Protein AF-A0A498I045-F1 (afdb_monomer_lite)

Radius of gyration: 13.95 Å; chains: 1; bounding box: 38×32×31 Å

Secondary structure (DSSP, 8-state):
-EEEEEE-TT--SPPPS--EEE--TT-BHHHHHHHHHHHTT--TTS-EEEEESS----TT-BTTTS-GGGB-TTSPEEEEEESSS----SSS-------EEE-----TT-TTSHHHHHHTT-

Organism: Malus domestica (NCBI:txid3750)

pLDDT: mean 74.17, std 17.94, range [34.12, 92.56]

InterPro domains:
  IPR004241 Autophagy protein Atg8 ubiquitin-like [PF02991] (3-85)
  IPR004241 Autophagy protein Atg8 ubiquitin-like [PTHR10969] (3-86)
  IPR029071 Ubiquitin-like domain superfamily [SSF54236] (3-85)

Foldseek 3Di:
DKAFEAEQPPAPAATAPDGIWDDDQQDFQLLVVVLSCVRSVPDLPQKKWKD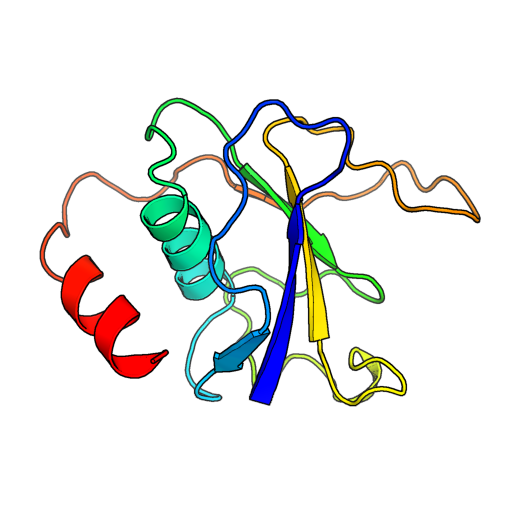WDPDDDDRRDGNNNPDQVCADPVSHTYMYMHSDPPRDDPDDDDDPDDIPTDNDPPDPDPPPCNVVSVVVTD

Structure (mmCIF, N/CA/C/O backbone):
data_AF-A0A498I045-F1
#
_entry.id   AF-A0A498I045-F1
#
loop_
_atom_site.group_PDB
_atom_site.id
_atom_site.type_symbol
_atom_site.label_atom_id
_atom_site.label_alt_id
_atom_site.label_comp_id
_atom_site.label_asym_id
_atom_site.label_entity_id
_atom_site.label_seq_id
_atom_site.pdbx_PDB_ins_code
_atom_site.Cartn_x
_atom_site.Cartn_y
_atom_site.Cartn_z
_atom_site.occupancy
_atom_site.B_iso_or_equiv
_atom_site.auth_seq_id
_atom_site.auth_comp_id
_atom_site.auth_asym_id
_atom_site.auth_atom_id
_atom_site.pdbx_PDB_model_num
ATOM 1 N N . MET A 1 1 ? -11.206 -5.300 7.855 1.00 83.69 1 MET A N 1
ATOM 2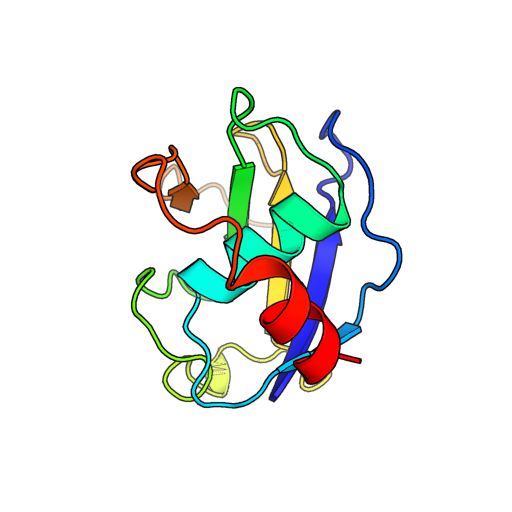 C CA . MET A 1 1 ? -11.711 -4.536 6.693 1.00 83.69 1 MET A CA 1
ATOM 3 C C . MET A 1 1 ? -11.224 -5.198 5.416 1.00 83.69 1 MET A C 1
ATOM 5 O O . MET A 1 1 ? -10.166 -5.813 5.449 1.00 83.69 1 MET A O 1
ATOM 9 N N . LEU A 1 2 ? -11.985 -5.120 4.324 1.00 89.81 2 LEU A N 1
ATOM 10 C CA . LEU A 1 2 ? -11.597 -5.699 3.040 1.00 89.81 2 LEU A CA 1
ATOM 11 C C . LEU A 1 2 ? -10.927 -4.646 2.154 1.00 89.81 2 LEU A C 1
ATOM 13 O O . LEU A 1 2 ? -11.455 -3.549 1.983 1.00 89.81 2 LEU A O 1
ATOM 17 N N . VAL A 1 3 ? -9.766 -4.990 1.604 1.00 89.94 3 VAL A N 1
ATOM 18 C CA . VAL A 1 3 ? -8.971 -4.106 0.743 1.00 89.94 3 VAL A CA 1
ATOM 19 C C . VAL A 1 3 ? -8.660 -4.829 -0.559 1.00 89.94 3 VAL A C 1
ATOM 21 O O . VAL A 1 3 ? -8.218 -5.980 -0.534 1.00 89.94 3 VAL A O 1
ATOM 24 N N . ALA A 1 4 ? -8.924 -4.162 -1.680 1.00 91.62 4 ALA A N 1
ATOM 25 C CA . ALA A 1 4 ? -8.568 -4.604 -3.018 1.00 91.62 4 ALA A CA 1
ATOM 26 C C . ALA A 1 4 ? -7.369 -3.784 -3.509 1.00 91.62 4 ALA A C 1
ATOM 28 O O . ALA A 1 4 ? -7.397 -2.556 -3.473 1.00 91.62 4 ALA A O 1
ATOM 29 N N . VAL A 1 5 ? -6.310 -4.469 -3.931 1.00 92.56 5 VAL A N 1
ATOM 30 C CA . VAL A 1 5 ? -5.058 -3.870 -4.388 1.00 92.56 5 VAL A CA 1
ATOM 31 C C . VAL A 1 5 ? -4.860 -4.199 -5.858 1.00 92.56 5 VAL A C 1
ATOM 33 O O . VAL A 1 5 ? -4.854 -5.369 -6.247 1.00 92.56 5 VAL A O 1
ATOM 36 N N . GLU A 1 6 ? -4.660 -3.165 -6.663 1.00 91.81 6 GLU A N 1
ATOM 37 C CA . GLU A 1 6 ? -4.436 -3.277 -8.097 1.00 91.81 6 GLU A CA 1
ATOM 38 C C . GLU A 1 6 ? -3.145 -2.572 -8.500 1.00 91.81 6 GLU A C 1
ATOM 40 O O . GLU A 1 6 ? -2.807 -1.500 -7.998 1.00 91.81 6 GLU A O 1
ATOM 45 N N . LYS A 1 7 ? -2.403 -3.182 -9.421 1.00 91.38 7 LYS A N 1
ATOM 46 C CA . LYS A 1 7 ? -1.250 -2.539 -10.039 1.00 91.38 7 LYS A CA 1
ATOM 47 C C . LYS A 1 7 ? -1.741 -1.615 -11.150 1.00 91.38 7 LYS A C 1
ATOM 49 O O . LYS A 1 7 ? -2.581 -2.019 -11.953 1.00 91.38 7 LYS A O 1
ATOM 54 N N . ASP A 1 8 ? -1.164 -0.425 -11.255 1.00 88.94 8 ASP A N 1
ATOM 55 C CA . ASP A 1 8 ? -1.337 0.402 -12.444 1.00 88.94 8 ASP A CA 1
ATOM 56 C C . ASP A 1 8 ? -0.803 -0.326 -13.692 1.00 88.94 8 ASP A C 1
ATOM 58 O O . ASP A 1 8 ? 0.342 -0.793 -13.730 1.00 88.94 8 ASP A O 1
ATOM 62 N N . ALA A 1 9 ? -1.638 -0.416 -14.729 1.00 85.31 9 ALA A N 1
ATOM 63 C CA . ALA A 1 9 ? -1.343 -1.178 -15.941 1.00 85.31 9 ALA A CA 1
ATOM 64 C C . ALA A 1 9 ? -0.121 -0.659 -16.719 1.00 85.31 9 ALA A C 1
ATOM 66 O O . ALA A 1 9 ? 0.474 -1.407 -17.494 1.00 85.31 9 ALA A O 1
ATOM 67 N N . ARG A 1 10 ? 0.253 0.611 -16.533 1.00 83.69 10 ARG A N 1
ATOM 68 C CA . ARG A 1 10 ? 1.393 1.249 -17.205 1.00 83.69 10 ARG A CA 1
ATOM 69 C C . ARG A 1 10 ? 2.679 1.133 -16.398 1.00 83.69 10 ARG A C 1
ATOM 71 O O . ARG A 1 10 ? 3.747 1.401 -16.936 1.00 83.69 10 ARG A O 1
ATOM 78 N N . SER A 1 11 ? 2.598 0.726 -15.133 1.00 86.94 11 SER A N 1
ATOM 79 C CA . SER A 1 11 ? 3.768 0.675 -14.269 1.00 86.94 11 SER A CA 1
ATOM 80 C C . SER A 1 11 ? 4.710 -0.494 -14.595 1.00 86.94 11 SER A C 1
ATOM 82 O O . SER A 1 11 ? 4.280 -1.610 -14.896 1.00 86.94 11 SER A O 1
ATOM 84 N N . ASP A 1 12 ? 6.016 -0.259 -14.456 1.00 87.81 12 ASP A N 1
ATOM 85 C CA . ASP A 1 12 ? 7.092 -1.240 -14.646 1.00 87.81 12 ASP A CA 1
ATOM 86 C C . ASP A 1 12 ? 7.371 -2.123 -13.409 1.00 87.81 12 ASP A C 1
ATOM 88 O O . ASP A 1 12 ? 8.186 -3.045 -13.479 1.00 87.81 12 ASP A O 1
ATOM 92 N N . ILE A 1 13 ? 6.720 -1.863 -12.268 1.00 89.50 13 ILE A N 1
ATOM 93 C CA . ILE A 1 13 ? 6.950 -2.622 -11.027 1.00 89.50 13 ILE A CA 1
ATOM 94 C C . ILE A 1 13 ? 6.241 -3.984 -11.046 1.00 89.50 13 ILE A C 1
ATOM 96 O O . ILE A 1 13 ? 5.282 -4.165 -11.799 1.00 89.50 13 ILE A O 1
ATOM 100 N N . PRO A 1 14 ? 6.665 -4.962 -10.230 1.00 91.75 14 PRO A N 1
ATOM 101 C CA . PRO A 1 14 ? 6.021 -6.272 -10.210 1.00 91.75 14 PRO A CA 1
ATOM 102 C C . PRO A 1 14 ? 4.554 -6.219 -9.753 1.00 91.75 14 PRO A C 1
ATOM 104 O O . PRO A 1 14 ? 4.143 -5.360 -8.966 1.00 91.75 14 PRO A O 1
ATOM 107 N N . GLU A 1 15 ? 3.753 -7.145 -10.279 1.00 91.50 15 GLU A N 1
ATOM 108 C CA . GLU A 1 15 ? 2.366 -7.340 -9.855 1.00 91.50 15 GLU A CA 1
ATOM 109 C C . GLU A 1 15 ? 2.316 -8.114 -8.530 1.00 91.50 15 GLU A C 1
ATOM 111 O O . GLU A 1 15 ? 3.161 -8.970 -8.273 1.00 91.50 15 GLU A O 1
ATOM 116 N N . ILE A 1 16 ? 1.348 -7.785 -7.676 1.00 91.12 16 ILE A N 1
ATOM 117 C CA . ILE A 1 16 ? 1.131 -8.448 -6.393 1.00 91.12 16 ILE A CA 1
ATOM 118 C C . ILE A 1 16 ? 0.355 -9.754 -6.591 1.00 91.12 16 ILE A C 1
ATOM 120 O O . ILE A 1 16 ? -0.662 -9.783 -7.284 1.00 91.12 16 ILE A O 1
ATOM 124 N N . ASP A 1 17 ? 0.814 -10.832 -5.952 1.00 88.12 17 ASP A N 1
ATOM 125 C CA . ASP A 1 17 ? 0.228 -12.168 -6.129 1.00 88.12 17 ASP A CA 1
ATOM 126 C C . ASP A 1 17 ? -1.234 -12.241 -5.649 1.00 88.12 17 ASP A C 1
ATOM 128 O O . ASP A 1 17 ? -2.098 -12.830 -6.302 1.00 88.12 17 ASP A O 1
ATOM 132 N N . ARG A 1 18 ? -1.535 -11.625 -4.497 1.00 89.75 18 ARG A N 1
ATOM 133 C CA . ARG A 1 18 ? -2.880 -11.584 -3.906 1.00 89.75 18 ARG A CA 1
ATOM 134 C C . ARG A 1 18 ? -3.429 -10.167 -4.018 1.00 89.75 18 ARG A C 1
ATOM 136 O O . ARG A 1 18 ? -2.835 -9.223 -3.528 1.00 89.75 18 ARG A O 1
ATOM 143 N N . LYS A 1 19 ? -4.604 -10.012 -4.626 1.00 91.62 19 LYS A N 1
ATOM 144 C CA . LYS A 1 19 ? -5.234 -8.691 -4.814 1.00 91.62 19 LYS A CA 1
ATOM 145 C C . LYS A 1 19 ? -6.237 -8.320 -3.729 1.00 91.62 19 LYS A C 1
ATOM 147 O O . LYS A 1 19 ? -6.745 -7.212 -3.733 1.00 91.62 19 LYS A O 1
ATOM 152 N N . LYS A 1 20 ? -6.586 -9.242 -2.828 1.00 91.81 20 LYS A N 1
ATOM 153 C CA . LYS A 1 20 ? -7.638 -9.038 -1.820 1.00 91.81 20 LYS A CA 1
ATOM 154 C C . LYS A 1 20 ? -7.153 -9.440 -0.438 1.00 91.81 20 LYS A C 1
ATOM 156 O O . LYS A 1 20 ? -6.783 -10.599 -0.237 1.00 91.81 20 LYS A O 1
ATOM 161 N N . TYR A 1 21 ? -7.225 -8.507 0.506 1.00 90.50 21 TYR A N 1
ATOM 162 C CA . TYR A 1 21 ? -6.704 -8.661 1.862 1.00 90.50 21 TYR A CA 1
ATOM 163 C C . TYR A 1 21 ? -7.772 -8.399 2.916 1.00 90.50 21 TYR A C 1
ATOM 165 O O . TYR A 1 21 ? -8.639 -7.538 2.746 1.00 90.50 21 TYR A O 1
ATOM 173 N N . HIS A 1 22 ? -7.677 -9.136 4.022 1.00 89.50 22 HIS A N 1
ATOM 174 C CA . HIS A 1 22 ? -8.429 -8.844 5.232 1.00 89.50 22 HIS A CA 1
ATOM 175 C C . HIS A 1 22 ? -7.517 -8.107 6.213 1.00 89.50 22 HIS A C 1
ATOM 177 O O . HIS A 1 22 ? -6.700 -8.709 6.901 1.00 89.50 22 HIS A O 1
ATOM 183 N N . VAL A 1 23 ? -7.656 -6.786 6.254 1.00 86.69 23 VAL A N 1
ATOM 184 C CA . VAL A 1 23 ? -6.783 -5.907 7.030 1.00 86.69 23 VAL A CA 1
ATOM 185 C C . VAL A 1 23 ? -7.347 -5.712 8.444 1.00 86.69 23 VAL A C 1
ATOM 187 O O . VAL A 1 23 ? -8.533 -5.364 8.583 1.00 86.69 23 VAL A O 1
ATOM 190 N N . PRO A 1 24 ? -6.548 -5.919 9.508 1.00 85.69 24 PRO A N 1
ATOM 191 C CA . PRO A 1 24 ? -6.930 -5.557 10.870 1.00 85.69 24 PRO A CA 1
ATOM 192 C C . PRO A 1 24 ? -7.162 -4.046 10.987 1.00 85.69 24 PRO A C 1
ATOM 194 O O . PRO A 1 24 ? -6.362 -3.257 10.502 1.00 85.69 24 PRO A O 1
ATOM 197 N N . GLY A 1 25 ? -8.227 -3.615 11.673 1.00 78.25 25 GLY A N 1
ATOM 198 C CA . GLY A 1 25 ? -8.571 -2.185 11.745 1.00 78.25 25 GLY A CA 1
ATOM 199 C C . GLY A 1 25 ? -7.465 -1.295 12.330 1.00 78.25 25 GLY A C 1
ATOM 200 O O . GLY A 1 25 ? -7.344 -0.147 11.929 1.00 78.25 25 GLY A O 1
ATOM 201 N N . LYS A 1 26 ? -6.639 -1.836 13.237 1.00 82.62 26 LYS A N 1
ATOM 202 C CA . LYS A 1 26 ? -5.537 -1.128 13.916 1.00 82.62 26 LYS A CA 1
ATOM 203 C C . LYS A 1 26 ? -4.266 -0.956 13.073 1.00 82.62 26 LYS A C 1
ATOM 205 O O . LYS A 1 26 ? -3.294 -0.426 13.590 1.00 82.62 26 LYS A O 1
ATOM 210 N N . MET A 1 27 ? -4.248 -1.449 11.839 1.00 85.62 27 MET A N 1
ATOM 211 C CA . MET A 1 2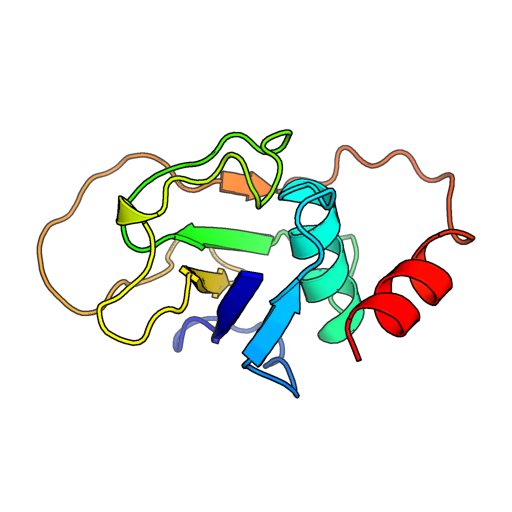7 ? -3.129 -1.230 10.926 1.00 85.62 27 MET A CA 1
ATOM 212 C C . MET A 1 27 ? -3.211 0.191 10.364 1.00 85.62 27 MET A C 1
ATOM 214 O O . MET A 1 27 ? -4.307 0.683 10.083 1.00 85.62 27 MET A O 1
ATOM 218 N N . THR A 1 28 ? -2.071 0.845 10.203 1.00 87.88 28 THR A N 1
ATOM 219 C CA . THR A 1 28 ? -1.959 2.151 9.548 1.00 87.88 28 THR A CA 1
ATOM 220 C C . THR A 1 28 ? -1.790 1.996 8.043 1.00 87.88 28 THR A C 1
ATOM 222 O O . THR A 1 28 ? -1.349 0.959 7.535 1.00 87.88 28 THR A O 1
ATOM 225 N N . LEU A 1 29 ? -2.109 3.056 7.305 1.00 86.94 29 LEU A N 1
ATOM 226 C CA . LEU A 1 29 ? -1.919 3.080 5.864 1.00 86.94 29 LEU A CA 1
ATOM 227 C C . LEU A 1 29 ? -0.446 2.918 5.460 1.00 86.94 29 LEU A C 1
ATOM 229 O O . LEU A 1 29 ? -0.146 2.178 4.523 1.00 86.94 29 LEU A O 1
ATOM 233 N N . GLY A 1 30 ? 0.470 3.566 6.185 1.00 86.94 30 GLY A N 1
ATOM 234 C CA . GLY A 1 30 ? 1.911 3.447 5.956 1.00 86.94 30 GLY A CA 1
ATOM 235 C C . GLY A 1 30 ? 2.420 2.008 6.070 1.00 86.94 30 GLY A C 1
ATOM 236 O O . GLY A 1 30 ? 3.122 1.535 5.175 1.00 86.94 30 GLY A O 1
ATOM 237 N N . GLU A 1 31 ? 1.999 1.277 7.107 1.00 87.06 31 GLU A N 1
ATOM 238 C CA . GLU A 1 31 ? 2.353 -0.139 7.281 1.00 87.06 31 GLU A CA 1
ATOM 239 C C . GLU A 1 31 ? 1.855 -0.997 6.111 1.00 87.06 31 GLU A C 1
ATOM 241 O O . GLU A 1 31 ? 2.562 -1.882 5.632 1.00 87.06 31 GLU A O 1
ATOM 246 N N . PHE A 1 32 ? 0.646 -0.742 5.606 1.00 89.31 32 PHE A N 1
ATOM 247 C CA . PHE A 1 32 ? 0.102 -1.529 4.497 1.00 89.31 32 PHE A CA 1
ATOM 248 C C . PHE A 1 32 ? 0.808 -1.245 3.174 1.00 89.31 32 PHE A C 1
ATOM 250 O O . PHE A 1 32 ? 1.032 -2.152 2.375 1.00 89.31 32 PHE A O 1
ATOM 257 N N . ILE A 1 33 ? 1.223 -0.003 2.949 1.00 88.75 33 ILE A N 1
ATOM 258 C CA . ILE A 1 33 ? 1.995 0.364 1.759 1.00 88.75 33 ILE A CA 1
ATOM 259 C C . ILE A 1 33 ? 3.397 -0.248 1.817 1.00 88.75 33 ILE A C 1
ATOM 261 O O . ILE A 1 33 ? 3.895 -0.758 0.809 1.00 88.75 33 ILE A O 1
ATOM 265 N N . PHE A 1 34 ? 3.990 -0.316 3.008 1.00 86.12 34 PHE A N 1
ATOM 266 C CA . PHE A 1 34 ? 5.210 -1.079 3.237 1.00 86.12 34 PHE A CA 1
ATOM 267 C C . PHE A 1 34 ? 5.012 -2.580 2.967 1.00 86.12 34 PHE A C 1
ATOM 269 O O . PHE A 1 34 ? 5.812 -3.192 2.259 1.00 86.12 34 PHE A O 1
ATOM 276 N N . PHE A 1 35 ? 3.902 -3.167 3.421 1.00 88.56 35 PHE A N 1
ATOM 277 C CA . PHE A 1 35 ? 3.558 -4.550 3.092 1.00 88.56 35 PHE A CA 1
ATOM 278 C C . PHE A 1 35 ? 3.462 -4.794 1.576 1.00 88.56 35 PHE A C 1
ATOM 280 O O . PHE A 1 35 ? 3.992 -5.798 1.093 1.00 88.56 35 PHE A O 1
ATOM 287 N N . ILE A 1 36 ? 2.829 -3.893 0.809 1.00 89.88 36 ILE A N 1
ATOM 288 C CA . ILE A 1 36 ? 2.766 -4.005 -0.661 1.00 89.88 36 ILE A CA 1
ATOM 289 C C . ILE A 1 36 ? 4.185 -4.040 -1.231 1.00 89.88 36 ILE A C 1
ATOM 291 O O . ILE A 1 36 ? 4.497 -4.922 -2.031 1.00 89.88 36 ILE A O 1
ATOM 295 N N . ARG A 1 37 ? 5.062 -3.133 -0.780 1.00 88.31 37 ARG A N 1
ATOM 296 C CA . ARG A 1 37 ? 6.462 -3.046 -1.222 1.00 88.31 37 ARG A CA 1
ATOM 297 C C . ARG A 1 37 ? 7.223 -4.355 -1.012 1.00 88.31 37 ARG A C 1
ATOM 299 O O . ARG A 1 37 ? 7.885 -4.828 -1.940 1.00 88.31 37 ARG A O 1
ATOM 306 N N . VAL A 1 38 ? 7.127 -4.924 0.189 1.00 86.69 38 VAL A N 1
ATOM 307 C CA . VAL A 1 38 ? 7.780 -6.192 0.547 1.00 86.69 38 VAL A CA 1
ATOM 308 C C . VAL A 1 38 ? 7.198 -7.342 -0.277 1.00 86.69 38 VAL A C 1
ATOM 310 O O . VAL A 1 38 ? 7.951 -8.154 -0.816 1.00 86.69 38 VAL A O 1
ATOM 313 N N . SER A 1 39 ? 5.874 -7.363 -0.464 1.00 89.19 39 SER A N 1
ATOM 314 C CA . SER A 1 39 ? 5.164 -8.403 -1.222 1.00 89.19 39 SER A CA 1
ATOM 315 C C . SER A 1 39 ? 5.608 -8.475 -2.682 1.00 89.19 39 SER A C 1
ATOM 317 O O . SER A 1 39 ? 5.854 -9.561 -3.199 1.00 89.19 39 SER A O 1
ATOM 319 N N . ILE A 1 40 ? 5.784 -7.326 -3.341 1.00 90.12 40 ILE A N 1
ATOM 320 C CA . ILE A 1 40 ? 6.251 -7.262 -4.737 1.00 90.12 40 ILE A CA 1
ATOM 321 C C . ILE A 1 40 ? 7.786 -7.277 -4.860 1.00 90.12 40 ILE A C 1
ATOM 323 O O . ILE A 1 40 ? 8.318 -7.116 -5.958 1.00 90.12 40 ILE A O 1
ATOM 327 N N . ARG A 1 41 ? 8.513 -7.435 -3.741 1.00 87.00 41 ARG A N 1
ATOM 328 C CA . ARG A 1 41 ? 9.986 -7.414 -3.660 1.00 87.00 41 ARG A CA 1
ATOM 329 C C . ARG A 1 41 ? 10.606 -6.159 -4.299 1.00 87.00 41 ARG A C 1
ATOM 331 O O . ARG A 1 41 ? 11.655 -6.232 -4.946 1.00 87.00 41 ARG A O 1
ATOM 338 N N . LEU A 1 42 ? 9.963 -4.998 -4.142 1.00 84.56 42 LEU A N 1
ATOM 339 C CA . LEU A 1 42 ? 10.435 -3.746 -4.738 1.00 84.56 42 LEU A CA 1
ATOM 340 C C . LEU A 1 42 ? 11.645 -3.197 -3.973 1.00 84.56 42 LEU A C 1
ATOM 342 O O . LEU A 1 42 ? 11.615 -3.025 -2.755 1.00 84.56 42 LEU A O 1
ATOM 346 N N . SER A 1 43 ? 12.705 -2.858 -4.708 1.00 82.50 43 SER A N 1
ATOM 347 C CA . SER A 1 43 ? 13.930 -2.296 -4.130 1.00 82.50 43 SER A CA 1
ATOM 348 C C . SER A 1 43 ? 13.670 -1.007 -3.343 1.00 82.50 43 SER A C 1
ATOM 350 O O . SER A 1 43 ? 12.869 -0.164 -3.754 1.00 82.50 43 SER A O 1
ATOM 352 N N . GLN A 1 44 ? 14.435 -0.803 -2.263 1.00 74.81 44 GLN A N 1
ATOM 353 C CA . GLN A 1 44 ? 14.405 0.419 -1.447 1.00 74.81 44 GLN A CA 1
ATOM 354 C C . GLN A 1 44 ? 14.679 1.707 -2.250 1.00 74.81 44 GLN A C 1
ATOM 356 O O . GLN A 1 44 ? 14.230 2.785 -1.872 1.00 74.81 44 GLN A O 1
ATOM 361 N N . LYS A 1 45 ? 15.370 1.586 -3.391 1.00 78.25 45 LYS A N 1
ATOM 362 C CA . LYS A 1 45 ? 15.738 2.709 -4.266 1.00 78.25 45 LYS A CA 1
ATOM 363 C C . LYS A 1 45 ? 14.619 3.184 -5.189 1.00 78.25 45 LYS A C 1
ATOM 365 O O . LYS A 1 45 ? 14.708 4.293 -5.701 1.00 78.25 45 LYS A O 1
ATOM 370 N N . LYS A 1 46 ? 13.623 2.337 -5.467 1.00 81.31 46 LYS A N 1
ATOM 371 C CA . LYS A 1 46 ? 12.500 2.706 -6.333 1.00 81.31 46 LYS A CA 1
ATOM 372 C C . LYS A 1 46 ? 11.368 3.280 -5.474 1.00 81.31 46 LYS A C 1
ATOM 374 O O . LYS A 1 46 ? 11.021 2.633 -4.480 1.00 81.31 46 LYS A O 1
ATOM 379 N N . PRO A 1 47 ? 10.806 4.448 -5.826 1.00 84.50 47 PRO A N 1
ATOM 380 C CA . PRO 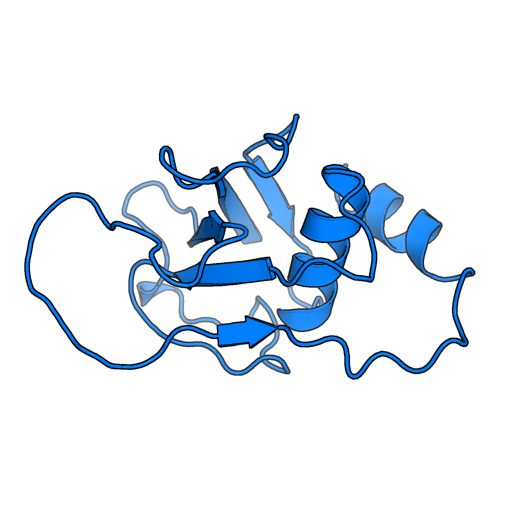A 1 47 ? 9.615 4.962 -5.165 1.00 84.50 47 PRO A CA 1
ATOM 381 C C . PRO A 1 47 ? 8.406 4.070 -5.469 1.00 84.50 47 PRO A C 1
ATOM 383 O O . PRO A 1 47 ? 8.378 3.350 -6.471 1.00 84.50 47 PRO A O 1
ATOM 386 N N . ILE A 1 48 ? 7.409 4.125 -4.591 1.00 85.81 48 ILE A N 1
ATOM 387 C CA . ILE A 1 48 ? 6.085 3.557 -4.829 1.00 85.81 48 ILE A CA 1
ATOM 388 C C . ILE A 1 48 ? 5.053 4.662 -4.622 1.00 85.81 48 ILE A C 1
ATOM 390 O O . ILE A 1 48 ? 5.094 5.403 -3.641 1.00 85.81 48 ILE A O 1
ATOM 394 N N . PHE A 1 49 ? 4.142 4.778 -5.573 1.00 86.88 49 PHE A N 1
ATOM 395 C CA . PHE A 1 49 ? 3.035 5.715 -5.560 1.00 86.88 49 PHE A CA 1
ATOM 396 C C . PHE A 1 49 ? 1.763 4.927 -5.335 1.00 86.88 49 PHE A C 1
ATOM 398 O O . PHE A 1 49 ? 1.543 3.897 -5.976 1.00 86.88 49 PHE A O 1
ATOM 405 N N . VAL A 1 50 ? 0.936 5.412 -4.418 1.00 86.88 50 VAL A N 1
ATOM 406 C CA . VAL A 1 50 ? -0.332 4.778 -4.077 1.00 86.88 50 VAL A CA 1
ATOM 407 C C . VAL A 1 50 ? -1.448 5.801 -4.204 1.00 86.88 50 VAL A C 1
ATOM 409 O O . VAL A 1 50 ? -1.322 6.946 -3.767 1.00 86.88 50 VAL A O 1
ATOM 412 N N . SER A 1 51 ? -2.543 5.379 -4.823 1.00 85.06 51 SER A N 1
ATOM 413 C CA . SER A 1 51 ? -3.753 6.169 -5.003 1.00 85.06 51 SER A CA 1
ATOM 414 C C . SER A 1 51 ? -4.974 5.389 -4.539 1.00 85.06 51 SER A C 1
ATOM 416 O O . SER A 1 51 ? -5.048 4.169 -4.686 1.00 85.06 51 SER A O 1
ATOM 418 N N . PHE A 1 52 ? -5.957 6.117 -4.030 1.00 84.50 52 PHE A N 1
ATOM 419 C CA . PHE A 1 52 ? -7.243 5.588 -3.597 1.00 84.50 52 PHE A CA 1
ATOM 420 C C . PHE A 1 52 ? -8.324 6.129 -4.520 1.00 84.50 52 PHE A C 1
ATOM 422 O O . PHE A 1 52 ? -8.185 7.224 -5.065 1.00 84.50 52 PHE A O 1
ATOM 429 N N . LYS A 1 53 ? -9.416 5.380 -4.664 1.00 76.44 53 LYS A N 1
ATOM 430 C CA . LYS A 1 53 ? -10.509 5.763 -5.562 1.00 76.44 53 LYS A CA 1
ATOM 431 C C . LYS A 1 53 ? -11.226 7.055 -5.142 1.00 76.44 53 LYS A C 1
ATOM 433 O O . LYS A 1 53 ? -11.603 7.833 -6.006 1.00 76.44 53 LYS A O 1
ATOM 438 N N . ASN A 1 54 ? -11.428 7.261 -3.838 1.00 73.69 54 ASN A N 1
ATOM 439 C CA . ASN A 1 54 ? -12.406 8.238 -3.342 1.00 73.69 54 ASN A CA 1
ATOM 440 C C . ASN A 1 54 ? -11.803 9.390 -2.510 1.00 73.69 54 ASN A C 1
ATOM 442 O O . ASN A 1 54 ? -12.307 10.505 -2.581 1.00 73.69 54 ASN A O 1
ATOM 446 N N . THR A 1 55 ? -10.745 9.168 -1.719 1.00 72.75 55 THR A N 1
ATOM 447 C CA . THR A 1 55 ? -10.142 10.210 -0.855 1.00 72.75 55 THR A CA 1
ATOM 448 C C . THR A 1 55 ? -8.637 10.020 -0.679 1.00 72.75 55 THR A C 1
ATOM 450 O O . THR A 1 55 ? -8.092 8.990 -1.051 1.00 72.75 55 THR A O 1
ATOM 453 N N . LYS A 1 56 ? -7.945 10.995 -0.079 1.00 75.00 56 LYS A N 1
ATOM 454 C CA . LYS A 1 56 ? -6.528 10.879 0.299 1.00 75.00 56 LYS A CA 1
ATOM 455 C C . LYS A 1 56 ? -6.402 10.742 1.812 1.00 75.00 56 LYS A C 1
ATOM 457 O O . LYS A 1 56 ? -6.304 11.755 2.507 1.00 75.00 56 LYS A O 1
ATOM 462 N N . PRO A 1 57 ? -6.445 9.514 2.342 1.00 81.44 57 PRO A N 1
ATOM 463 C CA . PRO A 1 57 ? -6.181 9.305 3.754 1.00 81.44 57 PRO A CA 1
ATOM 464 C C . PRO A 1 57 ? -4.738 9.719 4.097 1.00 81.44 57 PRO A C 1
ATOM 466 O O . PRO A 1 57 ? -3.826 9.467 3.305 1.00 81.44 57 PRO A O 1
ATOM 469 N N . PRO A 1 58 ? -4.494 10.342 5.265 1.00 81.88 58 PRO A N 1
ATOM 470 C CA . PRO A 1 58 ? -3.134 10.595 5.726 1.00 81.88 58 PRO A CA 1
ATOM 471 C C . PRO A 1 58 ? -2.403 9.273 5.995 1.00 81.88 58 PRO A C 1
ATOM 473 O O . PRO A 1 58 ? -3.021 8.258 6.304 1.00 81.88 58 PRO A O 1
ATOM 476 N N . LEU A 1 59 ? -1.069 9.273 5.929 1.00 79.81 59 LEU A N 1
ATOM 477 C CA . LEU A 1 59 ? -0.283 8.034 6.060 1.00 79.81 59 LEU A CA 1
ATOM 478 C C . LEU A 1 59 ? -0.384 7.361 7.420 1.00 79.81 59 LEU A C 1
ATOM 480 O O . LEU A 1 59 ? -0.319 6.136 7.515 1.00 79.81 59 LEU A O 1
ATOM 484 N N . GLY A 1 60 ? -0.569 8.173 8.456 1.00 83.56 60 GLY A N 1
ATOM 485 C CA . GLY A 1 60 ? -0.832 7.701 9.807 1.00 83.56 60 GLY A CA 1
ATOM 486 C C . GLY A 1 60 ? -2.284 7.294 10.053 1.00 83.56 60 GLY A C 1
ATOM 487 O O . GLY A 1 60 ? -2.574 6.864 11.163 1.00 83.56 60 GLY A O 1
ATOM 488 N N . ALA A 1 61 ? -3.192 7.431 9.074 1.00 86.56 61 ALA A N 1
ATOM 489 C CA . ALA A 1 61 ? -4.578 7.005 9.245 1.00 86.56 61 ALA A CA 1
ATOM 490 C C . ALA A 1 61 ? -4.641 5.501 9.477 1.00 86.56 61 ALA A C 1
ATOM 492 O O . ALA A 1 61 ? -4.005 4.712 8.768 1.00 86.56 61 ALA A O 1
ATOM 493 N N . LEU A 1 62 ? -5.461 5.113 10.442 1.00 87.31 62 LEU A N 1
ATOM 494 C CA . LEU A 1 62 ? -5.769 3.715 10.687 1.00 87.31 62 LEU A CA 1
ATOM 495 C C . LEU A 1 62 ? -6.817 3.252 9.676 1.00 87.31 62 LEU A C 1
ATOM 497 O O . LEU A 1 62 ? -7.700 4.010 9.281 1.00 87.31 62 LEU A O 1
ATOM 501 N N . PHE A 1 63 ? -6.766 1.987 9.264 1.00 85.75 63 PHE A N 1
ATOM 502 C CA . PHE A 1 63 ? -7.735 1.463 8.298 1.00 85.75 63 PHE A CA 1
ATOM 503 C C . PHE A 1 63 ? -9.181 1.532 8.807 1.00 85.75 63 PHE A C 1
ATOM 505 O O . PHE A 1 63 ? -10.090 1.580 7.988 1.00 85.75 63 PHE A O 1
ATOM 512 N N . TYR A 1 64 ? -9.414 1.555 10.127 1.00 84.50 64 TYR A N 1
ATOM 513 C CA . TYR A 1 64 ? -10.758 1.804 10.667 1.00 84.50 64 TYR A CA 1
ATOM 514 C C . TYR A 1 64 ? -11.198 3.276 10.574 1.00 84.50 64 TYR A C 1
ATOM 516 O O . TYR A 1 64 ? -12.391 3.546 10.668 1.00 84.50 64 TYR A O 1
ATOM 524 N N . GLU A 1 65 ? -10.260 4.219 10.452 1.00 84.94 65 GLU A N 1
ATOM 525 C CA . GLU A 1 65 ? -10.531 5.662 10.340 1.00 84.94 65 GLU A CA 1
ATOM 526 C C . GLU A 1 65 ? -10.808 6.073 8.897 1.00 84.94 65 GLU A C 1
ATOM 528 O O . GLU A 1 65 ? -11.415 7.115 8.652 1.00 84.94 65 GLU A O 1
ATOM 533 N N . ILE A 1 66 ? -10.377 5.252 7.936 1.00 84.38 66 ILE A N 1
ATOM 534 C CA . ILE A 1 66 ? -10.749 5.414 6.536 1.00 84.38 66 ILE A CA 1
ATOM 535 C C . ILE A 1 66 ? -12.257 5.159 6.429 1.00 84.38 66 ILE A C 1
ATOM 537 O O . ILE A 1 66 ? -12.720 4.042 6.646 1.00 84.38 66 ILE A O 1
ATOM 541 N N . ASP A 1 67 ? -13.004 6.220 6.112 1.00 73.00 67 ASP A N 1
ATOM 542 C CA . ASP A 1 67 ? -14.471 6.231 6.128 1.00 73.00 67 ASP A CA 1
ATOM 543 C C . ASP A 1 67 ? -15.080 5.086 5.299 1.00 73.00 67 ASP A C 1
ATOM 545 O O . ASP A 1 67 ? -14.580 4.747 4.226 1.00 73.00 67 ASP A O 1
ATOM 549 N N . GLU A 1 68 ? -16.204 4.537 5.761 1.00 72.31 68 GLU A N 1
ATOM 550 C CA . GLU A 1 68 ? -16.992 3.522 5.053 1.00 72.31 68 GLU A CA 1
ATOM 551 C C . GLU A 1 68 ? -17.428 4.015 3.665 1.00 72.31 68 GLU A C 1
ATOM 553 O O . GLU A 1 68 ? -17.504 3.217 2.736 1.00 72.31 68 GLU A O 1
ATOM 558 N N . GLN A 1 69 ? -17.620 5.329 3.489 1.00 70.56 69 GLN A N 1
ATOM 559 C CA . GLN A 1 69 ? -17.903 5.956 2.188 1.00 70.56 69 GLN A CA 1
ATOM 560 C C . GLN A 1 69 ? -16.761 5.791 1.171 1.00 70.56 69 GLN A C 1
ATOM 562 O O . GLN A 1 69 ? -16.977 5.923 -0.031 1.00 70.56 69 GLN A O 1
ATOM 567 N N . ASN A 1 70 ? -15.540 5.480 1.625 1.00 76.88 70 ASN A N 1
ATOM 568 C CA . ASN A 1 70 ? -14.429 5.160 0.732 1.00 76.88 70 ASN A CA 1
ATOM 569 C C . ASN A 1 70 ? -14.493 3.740 0.175 1.00 76.88 70 ASN A C 1
ATOM 571 O O . ASN A 1 70 ? -13.771 3.446 -0.782 1.00 76.88 70 ASN A O 1
ATOM 575 N N . LYS A 1 71 ? -15.321 2.862 0.748 1.00 81.62 71 LYS A N 1
ATOM 576 C CA . LYS A 1 71 ? -15.520 1.520 0.209 1.00 81.62 71 LYS A CA 1
ATOM 577 C C . LYS A 1 71 ? -16.337 1.604 -1.073 1.00 81.62 71 LYS A C 1
ATOM 579 O O . LYS A 1 71 ? -17.271 2.392 -1.190 1.00 81.62 71 LYS A O 1
ATOM 584 N N . GLY A 1 72 ? -15.970 0.783 -2.048 1.00 80.69 72 GLY A N 1
ATOM 585 C CA . GLY A 1 72 ? -16.786 0.577 -3.234 1.00 80.69 72 GLY A CA 1
ATOM 586 C C . GLY A 1 72 ? -18.102 -0.124 -2.894 1.00 80.69 72 GLY A C 1
ATOM 587 O O . GLY A 1 72 ? -18.282 -0.665 -1.802 1.00 80.69 72 GLY A O 1
ATOM 588 N N . GLU A 1 73 ? -19.004 -0.182 -3.872 1.00 83.62 73 GLU A N 1
ATOM 589 C CA . GLU A 1 73 ? -20.257 -0.952 -3.786 1.00 83.62 73 GLU A CA 1
ATOM 590 C C . GLU A 1 73 ? -20.020 -2.448 -3.509 1.00 83.62 73 GLU A C 1
ATOM 592 O O . GLU A 1 73 ? -20.887 -3.143 -2.986 1.00 83.62 73 GLU A O 1
ATOM 597 N N . ASP A 1 74 ? -18.822 -2.943 -3.824 1.00 85.81 74 ASP A N 1
ATOM 598 C CA . ASP A 1 74 ? -18.366 -4.303 -3.553 1.00 85.81 74 ASP A CA 1
ATOM 599 C C . ASP A 1 74 ? -17.912 -4.533 -2.098 1.00 85.81 74 ASP A C 1
ATOM 601 O O . ASP A 1 74 ? -17.598 -5.665 -1.722 1.00 85.81 74 ASP A O 1
ATOM 605 N N . GLY A 1 75 ? -17.869 -3.481 -1.275 1.00 86.38 75 GLY A N 1
ATOM 606 C CA . GLY A 1 75 ? -17.424 -3.524 0.116 1.00 86.38 75 GLY A CA 1
ATOM 607 C C . GLY A 1 75 ? -15.903 -3.517 0.299 1.00 86.38 75 GLY A C 1
ATOM 608 O O . GLY A 1 75 ? -15.434 -3.740 1.420 1.00 86.38 75 GLY A O 1
ATOM 609 N N . PHE A 1 76 ? -15.129 -3.264 -0.764 1.00 88.81 76 PHE A N 1
ATOM 610 C CA . PHE A 1 76 ? -13.669 -3.173 -0.709 1.00 88.81 76 PHE A CA 1
ATOM 611 C C . PHE A 1 76 ? -13.198 -1.720 -0.752 1.00 88.81 76 PHE A C 1
ATOM 613 O O . PHE A 1 76 ? -13.732 -0.886 -1.481 1.00 88.81 76 PHE A O 1
ATOM 620 N N . LEU A 1 77 ? -12.132 -1.426 -0.012 1.00 88.81 77 LEU A N 1
ATOM 621 C CA . LEU A 1 77 ? -11.333 -0.231 -0.260 1.00 88.81 77 LEU A CA 1
ATOM 622 C C . LEU A 1 77 ? -10.398 -0.503 -1.445 1.00 88.81 77 LEU A C 1
ATOM 624 O O . LEU A 1 77 ? -9.569 -1.410 -1.367 1.00 88.81 77 LEU A O 1
ATOM 628 N N . HIS A 1 78 ? -10.537 0.270 -2.522 1.00 89.06 78 HIS A N 1
ATOM 629 C CA . HIS A 1 78 ? -9.732 0.123 -3.738 1.00 89.06 78 HIS A CA 1
ATOM 630 C C . HIS A 1 78 ? -8.466 0.968 -3.659 1.00 89.06 78 HIS A C 1
ATOM 632 O O . HIS A 1 78 ? -8.530 2.192 -3.504 1.00 89.06 78 HIS A O 1
ATOM 638 N N . ILE A 1 79 ? -7.327 0.293 -3.777 1.00 89.44 79 ILE A N 1
ATOM 639 C CA . ILE A 1 79 ? -5.992 0.876 -3.725 1.00 89.44 79 ILE A CA 1
ATOM 640 C C . ILE A 1 79 ? -5.263 0.509 -5.011 1.00 89.44 79 ILE A C 1
ATOM 642 O O . ILE A 1 79 ? -5.108 -0.669 -5.331 1.00 89.44 79 ILE A O 1
ATOM 646 N N . THR A 1 80 ? -4.764 1.514 -5.721 1.00 90.12 80 THR A N 1
ATOM 647 C CA . THR A 1 80 ? -3.931 1.323 -6.908 1.00 90.12 80 THR A CA 1
ATOM 648 C C . THR A 1 80 ? -2.503 1.741 -6.600 1.00 90.12 80 THR A C 1
ATOM 650 O O . THR A 1 80 ? -2.289 2.800 -6.011 1.00 90.12 80 THR A O 1
ATOM 653 N N . TYR A 1 81 ? -1.525 0.923 -6.985 1.00 90.75 81 TYR A N 1
ATOM 654 C CA . TYR A 1 81 ? -0.109 1.219 -6.781 1.00 90.75 81 TYR A CA 1
ATOM 655 C C . TYR A 1 81 ? 0.679 1.220 -8.099 1.00 90.75 81 TYR A C 1
ATOM 657 O O . TYR A 1 81 ? 0.372 0.473 -9.029 1.00 90.75 81 TYR A O 1
ATOM 665 N N . GLY A 1 82 ? 1.717 2.052 -8.175 1.00 90.06 82 GLY A N 1
ATOM 666 C CA . GLY A 1 82 ? 2.592 2.188 -9.338 1.00 90.06 82 GLY A CA 1
ATOM 667 C C . GLY A 1 82 ? 3.986 2.681 -8.949 1.00 90.06 82 GLY A C 1
ATOM 668 O O . GLY A 1 82 ? 4.173 3.287 -7.902 1.00 90.06 82 GLY A O 1
ATOM 669 N N . GLY A 1 83 ? 4.989 2.391 -9.770 1.00 86.12 83 GLY A N 1
ATOM 670 C CA . GLY A 1 83 ? 6.364 2.889 -9.614 1.00 86.12 83 GLY A CA 1
ATOM 671 C C . GLY A 1 83 ? 6.604 4.247 -10.265 1.00 86.12 83 GLY A C 1
ATOM 672 O O . GLY A 1 83 ? 7.673 4.826 -10.103 1.00 86.12 83 GLY A O 1
ATOM 673 N N . GLU A 1 84 ? 5.610 4.753 -10.990 1.00 80.06 84 GLU A N 1
ATOM 674 C CA . GLU A 1 84 ? 5.637 6.068 -11.608 1.00 80.06 84 GLU A CA 1
ATOM 675 C C . GLU A 1 84 ? 4.558 6.940 -10.990 1.00 80.06 84 GLU A C 1
ATOM 677 O O . GLU A 1 84 ? 3.475 6.467 -10.638 1.00 80.06 84 GLU A O 1
ATOM 682 N N . GLU A 1 85 ? 4.836 8.239 -10.934 1.00 66.88 85 GLU A N 1
ATOM 683 C CA . GLU A 1 85 ? 3.852 9.217 -10.501 1.00 66.88 85 GLU A CA 1
ATOM 684 C C . GLU A 1 85 ? 2.624 9.192 -11.416 1.00 66.88 85 GLU A C 1
ATOM 686 O O . GLU A 1 85 ? 1.549 9.529 -10.971 1.00 66.88 85 GLU A O 1
ATOM 691 N N . ASN A 1 86 ? 2.687 8.718 -12.661 1.00 61.22 86 ASN A N 1
ATOM 692 C CA . ASN A 1 86 ? 1.551 8.713 -13.589 1.00 61.22 86 ASN A CA 1
ATOM 693 C C . ASN A 1 86 ? 0.633 7.477 -13.471 1.00 61.22 86 ASN A C 1
ATOM 695 O O . ASN A 1 86 ? 0.353 6.829 -14.476 1.00 61.22 86 ASN A O 1
ATOM 699 N N . VAL A 1 87 ? 0.107 7.170 -12.277 1.00 56.19 87 VAL A N 1
ATOM 700 C CA . VAL A 1 87 ? -1.026 6.226 -12.154 1.00 56.19 87 VAL A CA 1
ATOM 701 C C . VAL A 1 87 ? -2.224 6.790 -12.931 1.00 56.19 87 VAL A C 1
ATOM 703 O O . VAL A 1 87 ? -2.658 7.915 -12.657 1.00 56.19 87 VAL A O 1
ATOM 706 N N . CYS A 1 88 ? -2.702 6.051 -13.934 1.00 50.34 88 CYS A N 1
ATOM 707 C CA . CYS A 1 88 ? -3.772 6.449 -14.843 1.00 50.34 88 CYS A CA 1
ATOM 708 C C . CYS A 1 88 ? -5.078 5.790 -14.395 1.00 50.34 88 CYS A C 1
ATOM 710 O O . CYS A 1 88 ? -5.392 4.668 -14.794 1.00 50.34 88 CYS A O 1
ATOM 712 N N . GLY A 1 89 ? -5.859 6.508 -13.586 1.00 47.28 89 GLY A N 1
ATOM 713 C CA . GLY A 1 89 ? -7.242 6.136 -13.299 1.00 47.28 89 GLY A CA 1
ATOM 714 C C . GLY A 1 89 ? -8.036 6.016 -14.600 1.00 47.28 89 GLY A C 1
ATOM 715 O O . GLY A 1 89 ? -7.939 6.864 -15.489 1.00 47.28 89 GLY A O 1
ATOM 716 N N . SER A 1 90 ? -8.775 4.920 -14.750 1.00 41.03 90 SER A N 1
ATOM 717 C CA . SER A 1 90 ? -9.655 4.722 -15.898 1.00 41.03 90 SER A CA 1
ATOM 718 C C . SER A 1 90 ? -10.890 5.608 -15.733 1.00 41.03 90 SER A C 1
ATOM 720 O O . SER A 1 90 ? -11.766 5.280 -14.944 1.00 41.03 90 SER A O 1
ATOM 722 N N . ASN A 1 91 ? -10.935 6.670 -16.538 1.00 44.12 91 ASN A N 1
ATOM 723 C CA . ASN A 1 91 ? -12.064 7.549 -16.853 1.00 44.12 91 ASN A CA 1
ATOM 724 C C . ASN A 1 91 ? -12.554 8.528 -15.767 1.00 44.12 91 ASN A C 1
ATOM 726 O O . ASN A 1 91 ? -12.937 8.147 -14.670 1.00 44.12 91 ASN A O 1
ATOM 730 N N . GLU A 1 92 ? -12.638 9.778 -16.232 1.00 41.53 92 GLU A N 1
ATOM 731 C CA . GLU A 1 92 ? -13.232 10.985 -15.645 1.00 41.53 92 GLU A CA 1
ATOM 732 C C . GLU A 1 92 ? -12.329 11.819 -14.716 1.00 41.53 92 GLU A C 1
ATOM 734 O O . GLU A 1 92 ? -12.063 11.500 -13.566 1.00 41.53 92 GLU A O 1
ATOM 739 N N . GLU A 1 93 ? -11.892 12.923 -15.336 1.00 39.47 93 GLU A N 1
ATOM 740 C CA . GLU A 1 93 ? -11.368 14.181 -14.802 1.00 39.47 93 GLU A CA 1
ATOM 741 C C . GLU A 1 93 ? -9.980 14.177 -14.141 1.00 39.47 93 GLU A C 1
ATOM 743 O O . GLU A 1 93 ? -9.693 13.583 -13.107 1.00 39.47 93 GLU A O 1
ATOM 748 N 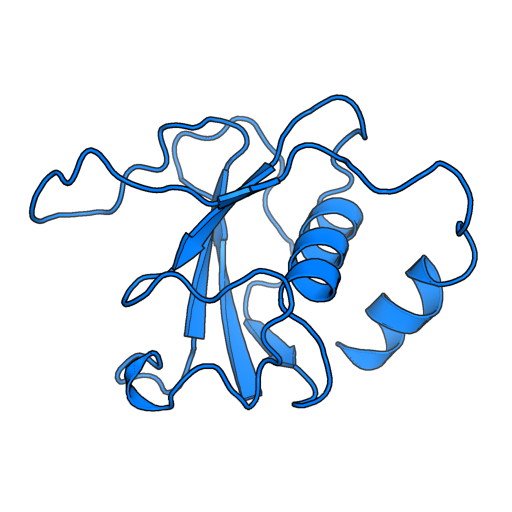N . GLN A 1 94 ? -9.083 14.916 -14.801 1.00 44.25 94 GLN A N 1
ATOM 749 C CA . GLN A 1 94 ? -7.818 15.359 -14.246 1.00 44.25 94 GLN A CA 1
ATOM 750 C C . GLN A 1 94 ? -8.085 16.205 -12.998 1.00 44.25 94 GLN A C 1
ATOM 752 O O . GLN A 1 94 ? -8.636 17.296 -13.113 1.00 44.25 94 GLN A O 1
ATOM 757 N N . GLU A 1 95 ? -7.545 15.794 -11.855 1.00 34.12 95 GLU A N 1
ATOM 758 C CA . GLU A 1 95 ? -6.985 16.760 -10.918 1.00 34.12 95 GLU A CA 1
ATOM 759 C C . GLU A 1 95 ? -5.483 16.524 -10.765 1.00 34.12 95 GLU A C 1
ATOM 761 O O . GLU A 1 95 ? -4.993 15.425 -10.512 1.00 34.12 95 GLU A O 1
ATOM 766 N N . HIS A 1 96 ? -4.751 17.615 -10.946 1.00 42.56 96 HIS A N 1
ATOM 767 C CA . HIS A 1 96 ? -3.311 17.774 -10.786 1.00 42.56 96 HIS A CA 1
ATOM 768 C C . HIS A 1 96 ? -2.828 17.648 -9.318 1.00 42.56 96 HIS A C 1
ATOM 770 O O . HIS A 1 96 ? -1.679 17.946 -9.028 1.00 42.56 96 HIS A O 1
ATOM 776 N N . GLY A 1 97 ? -3.633 17.174 -8.372 1.00 39.97 97 GLY A N 1
ATOM 777 C CA . GLY A 1 97 ? -3.210 17.007 -6.977 1.00 39.97 97 GLY A CA 1
ATOM 778 C C . GLY A 1 97 ? -3.969 15.844 -6.369 1.00 39.97 97 GLY A C 1
ATOM 779 O O . GLY A 1 97 ? -5.174 15.725 -6.530 1.00 39.97 97 GLY A O 1
ATOM 780 N N . ASP A 1 98 ? -3.405 14.879 -5.661 1.00 48.12 98 ASP A N 1
ATOM 781 C CA . ASP A 1 98 ? -2.139 14.757 -4.959 1.00 48.12 98 ASP A CA 1
ATOM 782 C C . ASP A 1 98 ? -1.946 13.243 -4.832 1.00 48.12 98 ASP A C 1
ATOM 784 O O . ASP A 1 98 ? -2.800 12.532 -4.294 1.00 48.12 98 ASP A O 1
ATOM 788 N N . LYS A 1 99 ? -0.866 12.710 -5.379 1.00 54.22 99 LYS A N 1
ATOM 789 C CA . LYS A 1 99 ? -0.504 11.316 -5.136 1.00 54.22 99 LYS A CA 1
ATOM 790 C C . LYS A 1 99 ? 0.228 11.261 -3.819 1.00 54.22 99 LYS A C 1
ATOM 792 O O . LYS A 1 99 ? 0.974 12.186 -3.498 1.00 54.22 99 LYS A O 1
ATOM 797 N N . ILE A 1 100 ? 0.023 10.191 -3.056 1.00 61.69 100 ILE A N 1
ATOM 798 C CA . ILE A 1 100 ? 0.865 10.011 -1.888 1.00 61.69 100 ILE A CA 1
ATOM 799 C C . ILE A 1 100 ? 2.154 9.353 -2.356 1.00 61.69 100 ILE A C 1
ATOM 801 O O . ILE A 1 100 ? 2.225 8.139 -2.565 1.00 61.69 100 ILE A O 1
ATOM 805 N N . SER A 1 101 ? 3.144 10.204 -2.606 1.00 59.62 101 SER A N 1
ATOM 806 C CA . SER A 1 101 ? 4.510 9.806 -2.906 1.00 59.62 101 SER A CA 1
ATOM 807 C C . SER A 1 101 ? 5.132 9.261 -1.630 1.00 59.62 101 SER A C 1
ATOM 809 O O . SER A 1 101 ? 5.426 10.010 -0.700 1.00 59.62 101 SER A O 1
ATOM 811 N N . PHE A 1 102 ? 5.317 7.947 -1.570 1.00 63.00 102 PHE A N 1
ATOM 812 C CA . PHE A 1 102 ? 6.080 7.330 -0.496 1.00 63.00 102 PHE A CA 1
ATOM 813 C C . PHE A 1 102 ? 7.553 7.308 -0.882 1.00 63.00 102 PHE A C 1
ATOM 815 O O . PHE A 1 102 ? 8.078 6.317 -1.399 1.00 63.00 102 PHE A O 1
ATOM 822 N N . GLU A 1 103 ? 8.223 8.427 -0.627 1.00 54.22 103 GLU A N 1
ATOM 823 C CA . GLU A 1 103 ? 9.675 8.443 -0.523 1.00 54.22 103 GLU A CA 1
ATOM 824 C C . GLU A 1 103 ? 10.063 7.927 0.865 1.00 54.22 103 GLU A C 1
ATOM 826 O O . GLU A 1 103 ? 9.430 8.222 1.877 1.00 54.22 103 GLU A O 1
ATOM 831 N N . ASN A 1 104 ? 11.042 7.032 0.894 1.00 45.81 104 ASN A N 1
ATOM 832 C CA . ASN A 1 104 ? 11.354 6.227 2.062 1.00 45.81 104 ASN A CA 1
ATOM 833 C C . ASN A 1 104 ? 11.974 7.096 3.177 1.00 45.81 104 ASN A C 1
ATOM 835 O O . ASN A 1 104 ? 13.189 7.245 3.211 1.00 45.81 104 ASN A O 1
ATOM 839 N N . GLU A 1 105 ? 11.173 7.612 4.112 1.00 44.09 105 GLU A N 1
ATOM 840 C CA . GLU A 1 105 ? 11.661 8.124 5.410 1.00 44.09 105 GLU A CA 1
ATOM 841 C C . GLU A 1 105 ? 11.715 7.027 6.497 1.00 44.09 105 GLU A C 1
ATOM 843 O O . GLU A 1 105 ? 11.852 7.311 7.685 1.00 44.09 105 GLU A O 1
ATOM 848 N N . TYR A 1 106 ? 11.670 5.743 6.118 1.00 45.22 106 TYR A N 1
ATOM 849 C CA . TYR A 1 106 ? 12.001 4.657 7.042 1.00 45.22 106 TYR A CA 1
ATOM 850 C C . TYR A 1 106 ? 13.516 4.569 7.215 1.00 45.22 106 TYR A C 1
ATOM 852 O O . TYR A 1 106 ? 14.250 4.114 6.332 1.00 45.22 106 TYR A O 1
ATOM 860 N N . SER A 1 107 ? 13.975 5.033 8.376 1.00 36.19 107 SER A N 1
ATOM 861 C CA . SER A 1 107 ? 15.355 4.884 8.818 1.00 36.19 107 SER A CA 1
ATOM 862 C C . SER A 1 107 ? 15.714 3.401 8.889 1.00 36.19 107 SER A C 1
ATOM 864 O O . SER A 1 107 ? 14.988 2.583 9.444 1.00 36.19 107 SER A O 1
ATOM 866 N N . GLN A 1 108 ? 16.845 3.071 8.280 1.00 38.06 108 GLN A N 1
ATOM 867 C CA . GLN A 1 108 ? 17.484 1.762 8.221 1.00 38.06 108 GLN A CA 1
ATOM 868 C C . GLN A 1 108 ? 17.663 1.175 9.640 1.00 38.06 108 GLN A C 1
ATOM 870 O O . GLN A 1 108 ? 18.667 1.454 10.289 1.00 38.06 108 GLN A O 1
ATOM 875 N N . GLY A 1 109 ? 16.684 0.414 10.146 1.00 37.19 109 GLY A N 1
ATOM 876 C CA . GLY A 1 109 ? 16.680 -0.053 11.543 1.00 37.19 109 GLY A CA 1
ATOM 877 C C . GLY A 1 109 ? 15.927 -1.357 11.830 1.00 37.19 109 GLY A C 1
ATOM 878 O O . GLY A 1 109 ? 16.460 -2.192 12.554 1.00 37.19 109 GLY A O 1
ATOM 879 N N . ASP A 1 110 ? 14.759 -1.600 11.229 1.00 41.16 110 ASP A N 1
ATOM 880 C CA . ASP A 1 110 ? 13.847 -2.641 11.734 1.00 41.16 110 ASP A CA 1
ATOM 881 C C . ASP A 1 110 ? 13.574 -3.771 10.728 1.00 41.16 110 ASP A C 1
ATOM 883 O O . ASP A 1 110 ? 12.463 -3.955 10.243 1.00 41.16 110 ASP A O 1
ATOM 887 N N . CYS A 1 111 ? 14.577 -4.613 10.454 1.00 42.25 111 CYS A N 1
ATOM 888 C CA . CYS A 1 111 ? 14.386 -5.867 9.700 1.00 42.25 111 CYS A CA 1
ATOM 889 C C . CYS A 1 111 ? 13.502 -6.906 10.439 1.00 42.25 111 CYS A C 1
ATOM 891 O O . CYS A 1 111 ? 13.292 -8.005 9.937 1.00 42.25 111 CYS A O 1
ATOM 893 N N . VAL A 1 112 ? 13.04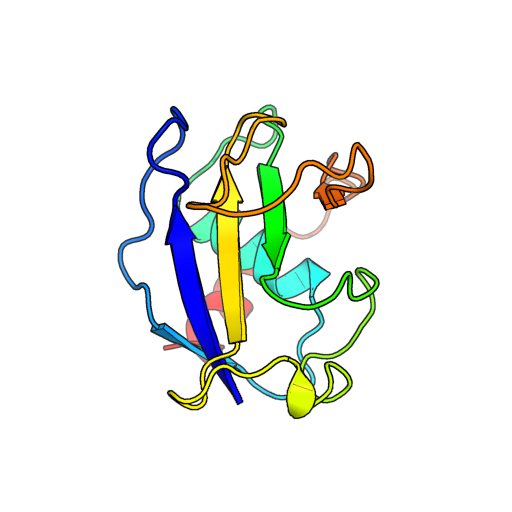1 -6.618 11.665 1.00 44.28 112 VAL A N 1
ATOM 894 C CA . VAL A 1 112 ? 12.409 -7.590 12.584 1.00 44.28 112 VAL A CA 1
ATOM 895 C C . VAL A 1 112 ? 10.870 -7.566 12.520 1.00 44.28 112 VAL A C 1
ATOM 897 O O . VAL A 1 112 ? 10.226 -8.533 12.932 1.00 44.28 112 VAL A O 1
ATOM 900 N N . GLU A 1 113 ? 10.253 -6.505 11.989 1.00 52.44 113 GLU A N 1
ATOM 901 C CA . GLU A 1 113 ? 8.785 -6.392 11.891 1.00 52.44 113 GLU A CA 1
ATOM 902 C C . GLU A 1 113 ? 8.190 -6.904 10.571 1.00 52.44 113 GLU A C 1
ATOM 904 O O . GLU A 1 113 ? 6.994 -7.205 10.525 1.00 52.44 113 GLU A O 1
ATOM 909 N N . GLU A 1 114 ? 9.012 -7.095 9.532 1.00 50.69 114 GLU A N 1
ATOM 910 C CA . GLU A 1 114 ? 8.551 -7.513 8.201 1.00 50.69 114 GLU A CA 1
ATOM 911 C C . GLU A 1 114 ? 7.815 -8.867 8.245 1.00 50.69 114 GLU A C 1
ATOM 913 O O . GLU A 1 114 ? 6.710 -8.969 7.718 1.00 50.69 114 GLU A O 1
ATOM 918 N N . ASP A 1 115 ? 8.349 -9.872 8.957 1.00 48.00 115 ASP A N 1
ATOM 919 C CA . ASP A 1 115 ? 7.780 -11.233 9.025 1.00 48.00 115 ASP A CA 1
ATOM 920 C C . ASP A 1 115 ? 6.459 -11.326 9.815 1.00 48.00 115 ASP A C 1
ATOM 922 O O . ASP A 1 115 ? 5.601 -12.164 9.519 1.00 48.00 115 ASP A O 1
ATOM 926 N N . LYS A 1 116 ? 6.250 -10.461 10.817 1.00 55.03 116 LYS A N 1
ATOM 927 C CA . LYS A 1 116 ? 5.000 -10.442 11.604 1.00 55.03 116 LYS A CA 1
ATOM 928 C C . LYS A 1 116 ? 3.851 -9.811 10.826 1.00 55.03 116 LYS A C 1
ATOM 930 O O . LYS A 1 116 ? 2.703 -10.232 10.976 1.00 55.03 116 LYS A O 1
ATOM 935 N N . LEU A 1 117 ? 4.162 -8.811 10.001 1.00 60.25 117 LEU A N 1
ATOM 936 C CA . LEU A 1 117 ? 3.176 -8.074 9.220 1.00 60.25 117 LEU A CA 1
ATOM 937 C C . LEU A 1 117 ? 2.527 -8.970 8.156 1.00 60.25 117 LEU A C 1
ATOM 939 O O . LEU A 1 117 ? 1.307 -8.959 7.999 1.00 60.25 117 LEU A O 1
ATOM 943 N N . VAL A 1 118 ? 3.329 -9.806 7.483 1.00 56.12 118 VAL A N 1
ATOM 944 C CA . VAL A 1 118 ? 2.843 -10.763 6.471 1.00 56.12 118 VAL A CA 1
ATOM 945 C C . VAL A 1 118 ? 1.972 -11.854 7.096 1.00 56.12 118 VAL A C 1
ATOM 947 O O . VAL A 1 118 ? 0.942 -12.214 6.531 1.00 56.12 118 VAL A O 1
ATOM 950 N N . ALA A 1 119 ? 2.351 -12.356 8.277 1.00 56.91 119 ALA A N 1
ATOM 951 C CA . ALA A 1 119 ? 1.634 -13.436 8.958 1.00 56.91 119 ALA A CA 1
ATOM 952 C C . ALA A 1 119 ? 0.218 -13.040 9.417 1.00 56.91 119 ALA A C 1
ATOM 954 O O . ALA A 1 119 ? -0.667 -13.890 9.461 1.00 56.91 119 ALA A O 1
ATOM 955 N N . ASN A 1 120 ? -0.016 -11.759 9.721 1.00 54.56 120 ASN A N 1
ATOM 956 C CA . ASN A 1 120 ? -1.318 -11.259 10.179 1.00 54.56 120 ASN A CA 1
ATOM 957 C C . ASN A 1 120 ? -2.297 -10.903 9.045 1.00 54.56 120 ASN A C 1
ATOM 959 O O . ASN A 1 120 ? -3.454 -10.588 9.329 1.00 54.56 120 ASN A O 1
ATOM 963 N N . MET A 1 121 ? -1.849 -10.919 7.786 1.00 59.00 121 MET A N 1
ATOM 964 C CA . MET A 1 121 ? -2.672 -10.565 6.619 1.00 59.00 121 MET A CA 1
ATOM 965 C C . MET A 1 121 ? -3.038 -11.761 5.724 1.00 59.00 121 MET A C 1
ATOM 967 O O . MET A 1 121 ? -3.677 -11.566 4.682 1.00 59.00 121 MET A O 1
ATOM 971 N N . LEU A 1 122 ? -2.651 -12.982 6.124 1.00 54.00 122 LEU A N 1
ATOM 972 C CA . LEU A 1 122 ? -2.956 -14.239 5.428 1.00 54.00 122 LEU A CA 1
ATOM 973 C C . LEU A 1 122 ? -4.329 -14.806 5.796 1.00 54.00 122 LEU A C 1
ATOM 975 O O . LEU A 1 122 ? -4.611 -14.983 7.000 1.00 54.00 122 LEU A O 1
#

Sequence (122 aa):
MLVAVEKDARSDIPEIDRKKYHVPGKMTLGEFIFFIRVSIRLSQKKPIFVSFKNTKPPLGALFYEIDEQNKGEDGFLHITYGGEENVCGSNEEQEHGDKISFENEYSQGDCVEEDKLVANML